Protein AF-0000000084808881 (afdb_homodimer)

Solvent-accessible surface area (backbone atoms only — not comparable to full-atom values): 10152 Å² total; per-residue (Å²): 98,53,26,60,59,48,39,70,73,33,46,71,46,76,36,40,58,49,52,51,49,34,46,74,70,63,73,41,74,56,75,65,30,60,90,44,54,89,50,53,69,36,30,30,33,37,36,72,70,55,47,54,53,39,46,73,74,68,48,44,63,46,80,56,67,89,40,35,33,38,43,34,67,64,76,94,63,62,67,45,69,34,66,71,43,39,52,61,21,70,98,98,53,27,62,57,49,40,71,73,32,48,71,46,74,34,39,58,49,51,52,50,34,46,74,69,64,72,41,74,55,75,64,31,58,91,43,57,88,50,53,69,35,30,31,35,35,36,71,71,53,47,55,54,39,47,74,73,68,48,44,65,46,81,55,66,88,39,37,34,38,43,34,68,65,75,95,63,63,69,45,71,34,66,69,43,38,51,61,20,71,98

Structure (mmCIF, N/CA/C/O backbone):
data_AF-0000000084808881-model_v1
#
loop_
_entity.id
_entity.type
_entity.pdbx_description
1 polymer 'Uncharacterized protein'
#
loop_
_atom_site.group_PDB
_atom_site.id
_atom_site.type_symbol
_atom_site.label_atom_id
_atom_site.label_alt_id
_atom_site.label_comp_id
_atom_site.label_asym_id
_atom_site.label_entity_id
_atom_site.label_seq_id
_atom_site.pdbx_PDB_ins_code
_atom_site.Cartn_x
_atom_site.Cartn_y
_atom_site.Cartn_z
_atom_site.occupancy
_atom_site.B_iso_or_equiv
_atom_site.auth_seq_id
_atom_site.auth_comp_id
_atom_site.auth_asym_id
_atom_site.auth_atom_id
_atom_site.pdbx_PDB_model_num
ATOM 1 N N . MET A 1 1 ? -18.547 12.867 7.832 1 89.62 1 MET A N 1
ATOM 2 C CA . MET A 1 1 ? -18.062 11.492 7.941 1 89.62 1 MET A CA 1
ATOM 3 C C . MET A 1 1 ? -17.328 11.281 9.258 1 89.62 1 MET A C 1
ATOM 5 O O . MET A 1 1 ? -16.672 12.195 9.766 1 89.62 1 MET A O 1
ATOM 9 N N . THR A 1 2 ? -17.422 10.047 9.906 1 97.25 2 THR A N 1
ATOM 10 C CA . THR A 1 2 ? -16.703 9.82 11.156 1 97.25 2 THR A CA 1
ATOM 11 C C . THR A 1 2 ? -15.227 9.57 10.883 1 97.25 2 THR A C 1
ATOM 13 O O . THR A 1 2 ? -14.844 9.188 9.773 1 97.25 2 THR A O 1
ATOM 16 N N . ALA A 1 3 ? -14.453 9.812 11.961 1 98 3 ALA A N 1
ATOM 17 C CA . ALA A 1 3 ? -13.023 9.562 11.844 1 98 3 ALA A CA 1
ATOM 18 C C . ALA A 1 3 ? -12.734 8.094 11.555 1 98 3 ALA A C 1
ATOM 20 O O . ALA A 1 3 ? -11.836 7.77 10.773 1 98 3 ALA A O 1
ATOM 21 N N . ARG A 1 4 ? -13.453 7.242 12.164 1 97.69 4 ARG A N 1
ATOM 22 C CA . ARG A 1 4 ? -13.273 5.809 11.969 1 97.69 4 ARG A CA 1
ATOM 23 C C . ARG A 1 4 ? -13.539 5.418 10.516 1 97.69 4 ARG A C 1
ATOM 25 O O . ARG A 1 4 ? -12.75 4.688 9.914 1 97.69 4 ARG A O 1
ATOM 32 N N . ARG A 1 5 ? -14.555 5.848 9.906 1 97.56 5 ARG A N 1
ATOM 33 C CA . ARG A 1 5 ? -14.906 5.555 8.523 1 97.56 5 ARG A CA 1
ATOM 34 C C . ARG A 1 5 ? -13.867 6.129 7.562 1 97.56 5 ARG A C 1
ATOM 36 O O . ARG A 1 5 ? -13.516 5.492 6.566 1 97.56 5 ARG A O 1
ATOM 43 N N . LEU A 1 6 ? -13.43 7.359 7.895 1 98.25 6 LEU A N 1
ATOM 44 C CA . LEU A 1 6 ? -12.383 7.992 7.102 1 98.25 6 LEU A CA 1
ATOM 45 C C . LEU A 1 6 ? -11.141 7.109 7.039 1 98.25 6 LEU A C 1
ATOM 47 O O . LEU A 1 6 ? -10.602 6.863 5.957 1 98.25 6 LEU A O 1
ATOM 51 N N . VAL A 1 7 ? -10.742 6.613 8.133 1 98.38 7 VAL A N 1
ATOM 52 C CA . VAL A 1 7 ? -9.539 5.793 8.219 1 98.38 7 VAL A CA 1
ATOM 53 C C . VAL A 1 7 ? -9.758 4.48 7.465 1 98.38 7 VAL A C 1
ATOM 55 O O . VAL A 1 7 ? -8.898 4.059 6.684 1 98.38 7 VAL A O 1
ATOM 58 N N . GLU A 1 8 ? -10.867 3.867 7.629 1 96.06 8 GLU A N 1
ATOM 59 C CA . GLU A 1 8 ? -11.18 2.594 6.988 1 96.06 8 GLU A CA 1
ATOM 60 C C . GLU A 1 8 ? -11.164 2.723 5.469 1 96.06 8 GLU A C 1
ATOM 62 O O . GLU A 1 8 ? -10.789 1.784 4.766 1 96.06 8 GLU A O 1
ATOM 67 N N . ASN A 1 9 ? -11.508 3.861 5.035 1 96.25 9 ASN A N 1
ATOM 68 C CA . ASN A 1 9 ? -11.664 4.062 3.598 1 96.25 9 ASN A CA 1
ATOM 69 C C . ASN A 1 9 ? -10.367 4.555 2.957 1 96.25 9 ASN A C 1
ATOM 71 O O . ASN A 1 9 ? -10.094 4.25 1.794 1 96.25 9 ASN A O 1
ATOM 75 N N . CYS A 1 10 ? -9.555 5.266 3.74 1 98.12 10 CYS A N 1
ATOM 76 C CA . CYS A 1 10 ? -8.531 6.047 3.062 1 98.12 10 CYS A CA 1
ATOM 77 C C . CYS A 1 10 ? -7.137 5.613 3.498 1 98.12 10 CYS A C 1
ATOM 79 O O . CYS A 1 10 ? -6.148 5.926 2.832 1 98.12 10 CYS A O 1
ATOM 81 N N . VAL A 1 11 ? -7.035 5.047 4.637 1 98.44 11 VAL A N 1
ATOM 82 C CA . VAL A 1 11 ? -5.758 4.512 5.102 1 98.44 11 VAL A CA 1
ATOM 83 C C . VAL A 1 11 ? -5.633 3.045 4.699 1 98.44 11 VAL A C 1
ATOM 85 O O . VAL A 1 11 ? -6.398 2.199 5.172 1 98.44 11 VAL A O 1
ATOM 88 N N . LEU A 1 12 ? -4.66 2.805 3.947 1 97.56 12 LEU A N 1
ATOM 89 C CA . LEU A 1 12 ? -4.582 1.478 3.348 1 97.56 12 LEU A CA 1
ATOM 90 C C . LEU A 1 12 ? -3.82 0.515 4.254 1 97.56 12 LEU A C 1
ATOM 92 O O . LEU A 1 12 ? -4.379 -0.488 4.707 1 97.56 12 LEU A O 1
ATOM 96 N N . THR A 1 13 ? -2.504 0.802 4.551 1 97.75 13 THR A N 1
ATOM 97 C CA . THR A 1 13 ? -1.729 -0.096 5.398 1 97.75 13 THR A CA 1
ATOM 98 C C . THR A 1 13 ? -0.474 0.6 5.918 1 97.75 13 THR A C 1
ATOM 100 O O . THR A 1 13 ? -0.02 1.588 5.336 1 97.75 13 THR A O 1
ATOM 103 N N . ASN A 1 14 ? -0.023 0.039 6.992 1 97.69 14 ASN A N 1
ATOM 104 C CA . ASN A 1 14 ? 1.271 0.473 7.512 1 97.69 14 ASN A CA 1
ATOM 105 C C . ASN A 1 14 ? 2.418 -0.002 6.621 1 97.69 14 ASN A C 1
ATOM 107 O O . ASN A 1 14 ? 2.477 -1.176 6.254 1 97.69 14 ASN A O 1
ATOM 111 N N . GLN A 1 15 ? 3.32 0.949 6.281 1 98.12 15 GLN A N 1
ATOM 112 C CA . GLN A 1 15 ? 4.477 0.58 5.473 1 98.12 15 GLN A CA 1
ATOM 113 C C . GLN A 1 15 ? 5.754 1.221 6.016 1 98.12 15 GLN A C 1
ATOM 115 O O . GLN A 1 15 ? 6.617 1.643 5.242 1 98.12 15 GLN A O 1
ATOM 120 N N . THR A 1 16 ? 5.875 1.291 7.266 1 95.38 16 THR A N 1
ATOM 121 C CA . THR A 1 16 ? 7.02 1.911 7.926 1 95.38 16 THR A CA 1
ATOM 122 C C . THR A 1 16 ? 8.32 1.228 7.512 1 95.38 16 THR A C 1
ATOM 124 O O . THR A 1 16 ? 9.266 1.892 7.094 1 95.38 16 THR A O 1
ATOM 127 N N . ALA A 1 17 ? 8.375 -0.062 7.574 1 96.31 17 ALA A N 1
ATOM 128 C CA . ALA A 1 17 ? 9.594 -0.787 7.23 1 96.31 17 ALA A CA 1
ATOM 129 C C . ALA A 1 17 ? 9.977 -0.549 5.773 1 96.31 17 ALA A C 1
ATOM 131 O O . ALA A 1 17 ? 11.156 -0.365 5.457 1 96.31 17 ALA A O 1
ATOM 132 N N . VAL A 1 18 ? 8.992 -0.521 4.898 1 97 18 VAL A N 1
ATOM 133 C CA . VAL A 1 18 ? 9.219 -0.314 3.473 1 97 18 VAL A CA 1
ATOM 134 C C . VAL A 1 18 ? 9.82 1.071 3.24 1 97 18 VAL A C 1
ATOM 136 O O . VAL A 1 18 ? 10.867 1.202 2.609 1 97 18 VAL A O 1
ATOM 139 N N . VAL A 1 19 ? 9.203 2.049 3.77 1 95.38 19 VAL A N 1
ATOM 140 C CA . VAL A 1 19 ? 9.617 3.432 3.543 1 95.38 19 VAL A CA 1
ATOM 141 C C . VAL A 1 19 ? 10.984 3.674 4.18 1 95.38 19 VAL A C 1
ATOM 143 O O . VAL A 1 19 ? 11.852 4.305 3.572 1 95.38 19 VAL A O 1
ATOM 146 N N . ASP A 1 20 ? 11.156 3.145 5.332 1 92.88 20 ASP A N 1
ATOM 147 C CA . ASP A 1 20 ? 12.453 3.279 5.992 1 92.88 20 ASP A CA 1
ATOM 148 C C . ASP A 1 20 ? 13.57 2.709 5.125 1 92.88 20 ASP A C 1
ATOM 150 O O . ASP A 1 20 ? 14.625 3.332 4.977 1 92.88 20 ASP A O 1
ATOM 154 N N . GLU A 1 21 ? 13.359 1.583 4.547 1 94.06 21 GLU A N 1
ATOM 155 C CA . GLU A 1 21 ? 14.383 0.958 3.709 1 94.06 21 GLU A CA 1
ATOM 156 C C . GLU A 1 21 ? 14.609 1.753 2.426 1 94.06 21 GLU A C 1
ATOM 158 O O . GLU A 1 21 ? 15.742 1.912 1.979 1 94.06 21 GLU A O 1
ATOM 163 N N . MET A 1 22 ? 13.5 2.199 1.904 1 94.69 22 MET A N 1
ATOM 164 C CA . MET A 1 22 ? 13.625 2.986 0.68 1 94.69 22 MET A CA 1
ATOM 165 C C . MET A 1 22 ? 14.391 4.281 0.94 1 94.69 22 MET A C 1
ATOM 167 O O . MET A 1 22 ? 15.188 4.711 0.107 1 94.69 22 MET A O 1
ATOM 171 N N . LEU A 1 23 ? 14.148 4.898 2.068 1 91.44 23 LEU A N 1
ATOM 172 C CA . LEU A 1 23 ? 14.891 6.098 2.457 1 91.44 23 LEU A CA 1
ATOM 173 C C . LEU A 1 23 ? 16.359 5.777 2.658 1 91.44 23 LEU A C 1
ATOM 175 O O . LEU A 1 23 ? 17.234 6.508 2.174 1 91.44 23 LEU A O 1
ATOM 179 N N . ASN A 1 24 ? 16.578 4.688 3.281 1 91.06 24 ASN A N 1
ATOM 180 C CA . ASN A 1 24 ? 17.938 4.266 3.562 1 91.06 24 ASN A CA 1
ATOM 181 C C . ASN A 1 24 ? 18.734 4.012 2.277 1 91.06 24 ASN A C 1
ATOM 183 O O . ASN A 1 24 ? 19.938 4.25 2.221 1 91.06 24 ASN A O 1
ATOM 187 N N . LYS A 1 25 ? 18.062 3.576 1.248 1 93.12 25 LYS A N 1
ATOM 188 C CA . LYS A 1 25 ? 18.703 3.236 -0.018 1 93.12 25 LYS A CA 1
ATOM 189 C C . LYS A 1 25 ? 18.594 4.387 -1.015 1 93.12 25 LYS A C 1
ATOM 191 O O . LYS A 1 25 ? 18.906 4.223 -2.197 1 93.12 25 LYS A O 1
ATOM 196 N N . ASN A 1 26 ? 18.078 5.496 -0.633 1 91.94 26 ASN A N 1
ATOM 197 C CA . ASN A 1 26 ? 17.984 6.73 -1.408 1 91.94 26 ASN A CA 1
ATOM 198 C C . ASN A 1 26 ? 17 6.59 -2.572 1 91.94 26 ASN A C 1
ATOM 200 O O . ASN A 1 26 ? 17.234 7.145 -3.648 1 91.94 26 ASN A O 1
ATOM 204 N N . LEU A 1 27 ? 16.031 5.801 -2.301 1 94 27 LEU A N 1
ATOM 205 C CA . LEU A 1 27 ? 14.992 5.637 -3.318 1 94 27 LEU A CA 1
ATOM 206 C C . LEU A 1 27 ? 13.906 6.695 -3.164 1 94 27 LEU A C 1
ATOM 208 O O . LEU A 1 27 ? 13.086 6.883 -4.066 1 94 27 LEU A O 1
ATOM 212 N N . LEU A 1 28 ? 13.836 7.289 -2.029 1 93 28 LEU A N 1
ATOM 213 C CA . LEU A 1 28 ? 12.906 8.383 -1.763 1 93 28 LEU A CA 1
ATOM 214 C C . LEU A 1 28 ? 13.664 9.664 -1.422 1 93 28 LEU A C 1
ATOM 216 O O . LEU A 1 28 ? 14.727 9.617 -0.802 1 93 28 LEU A O 1
ATOM 220 N N . PRO A 1 29 ? 13.086 10.727 -1.934 1 84.94 29 PRO A N 1
ATOM 221 C CA . PRO A 1 29 ? 13.773 11.977 -1.606 1 84.94 29 PRO A CA 1
ATOM 222 C C . PRO A 1 29 ? 13.797 12.266 -0.107 1 84.94 29 PRO A C 1
ATOM 224 O O . PRO A 1 29 ? 12.766 12.141 0.565 1 84.94 29 PRO A O 1
ATOM 227 N N . GLU A 1 30 ? 14.922 12.617 0.334 1 76.69 30 GLU A N 1
ATOM 228 C CA . GLU A 1 30 ? 15.086 12.891 1.759 1 76.69 30 GLU A CA 1
ATOM 229 C C . GLU A 1 30 ? 14.484 14.25 2.131 1 76.69 30 GLU A C 1
ATOM 231 O O . GLU A 1 30 ? 14.203 14.508 3.303 1 76.69 30 GLU A O 1
ATOM 236 N N . GLU A 1 31 ? 14.453 15.062 1.128 1 74.75 31 GLU A N 1
ATOM 237 C CA . GLU A 1 31 ? 13.969 16.422 1.395 1 74.75 31 GLU A CA 1
ATOM 238 C C . GLU A 1 31 ? 12.586 16.391 2.045 1 74.75 31 GLU A C 1
ATOM 240 O O . GLU A 1 31 ? 12.211 17.328 2.742 1 74.75 31 GLU A O 1
ATOM 245 N N . TYR A 1 32 ? 11.938 15.352 1.75 1 65.75 32 TYR A N 1
ATOM 246 C CA . TYR A 1 32 ? 10.602 15.25 2.332 1 65.75 32 TYR A CA 1
ATOM 247 C C . TYR A 1 32 ? 10.68 14.953 3.824 1 65.75 32 TYR A C 1
ATOM 249 O O . TYR A 1 32 ? 9.719 15.188 4.559 1 65.75 32 TYR A O 1
ATOM 257 N N . ILE A 1 33 ? 11.805 14.391 4.215 1 64.75 33 ILE A N 1
ATOM 258 C CA . ILE A 1 33 ? 11.891 13.945 5.598 1 64.75 33 ILE A CA 1
ATOM 259 C C . ILE A 1 33 ? 12.703 14.953 6.414 1 64.75 33 ILE A C 1
ATOM 261 O O . ILE A 1 33 ? 12.633 14.961 7.645 1 64.75 33 ILE A O 1
ATOM 265 N N . TYR A 1 34 ? 13.484 15.703 5.75 1 59.72 34 TYR A N 1
ATOM 266 C CA . TYR A 1 34 ? 14.375 16.609 6.461 1 59.72 34 TYR A CA 1
ATOM 267 C C . TYR A 1 34 ? 13.609 17.453 7.469 1 59.72 34 TYR A C 1
ATOM 269 O O . TYR A 1 34 ? 13.992 17.547 8.633 1 59.72 34 TYR A O 1
ATOM 277 N N . PRO A 1 35 ? 12.766 18.203 6.918 1 56.53 35 PRO A N 1
ATOM 278 C CA . PRO A 1 35 ? 12.188 19.062 7.949 1 56.53 35 PRO A CA 1
ATOM 279 C C . PRO A 1 35 ? 11.523 18.281 9.078 1 56.53 35 PRO A C 1
ATOM 281 O O . PRO A 1 35 ? 11.289 18.828 10.156 1 56.53 35 PRO A O 1
ATOM 284 N N . PHE A 1 36 ? 11.266 17 8.734 1 55.19 36 PHE A N 1
ATOM 285 C CA . PHE A 1 36 ? 10.477 16.219 9.672 1 55.19 36 PHE A CA 1
ATOM 286 C C . PHE A 1 36 ? 11.258 14.992 10.133 1 55.19 36 PHE A C 1
ATOM 288 O O . PHE A 1 36 ? 10.727 14.156 10.867 1 55.19 36 PHE A O 1
ATOM 295 N N . LEU A 1 37 ? 12.414 14.648 9.539 1 54.16 37 LEU A N 1
ATOM 296 C CA . LEU A 1 37 ? 13.094 13.367 9.703 1 54.16 37 LEU A CA 1
ATOM 297 C C . LEU A 1 37 ? 13.094 12.93 11.164 1 54.16 37 LEU A C 1
ATOM 299 O O . LEU A 1 37 ? 12.953 11.742 11.461 1 54.16 37 LEU A O 1
ATOM 303 N N . GLY A 1 38 ? 13.25 13.875 12.047 1 57.56 38 GLY A N 1
ATOM 304 C CA . GLY A 1 38 ? 13.5 13.336 13.375 1 57.56 38 GLY A CA 1
ATOM 305 C C . GLY A 1 38 ? 12.234 12.977 14.117 1 57.56 38 GLY A C 1
ATOM 306 O O . GLY A 1 38 ? 12.258 12.148 15.031 1 57.56 38 GLY A O 1
ATOM 307 N N . ASP A 1 39 ? 11.086 13.234 13.367 1 80.56 39 ASP A N 1
ATOM 308 C CA . ASP A 1 39 ? 9.992 13.062 14.312 1 80.56 39 ASP A CA 1
ATOM 309 C C . ASP A 1 39 ? 8.93 12.117 13.75 1 80.56 39 ASP A C 1
ATOM 311 O O . ASP A 1 39 ? 7.859 11.953 14.344 1 80.56 39 ASP A O 1
ATOM 315 N N . VAL A 1 40 ? 9.305 11.453 12.539 1 90 40 VAL A N 1
ATOM 316 C CA . VAL A 1 40 ? 8.258 10.562 12.055 1 90 40 VAL A CA 1
ATOM 317 C C . VAL A 1 40 ? 8.391 9.188 12.719 1 90 40 VAL A C 1
ATOM 319 O O . VAL A 1 40 ? 9.469 8.586 12.695 1 90 40 VAL A O 1
ATOM 322 N N . MET A 1 41 ? 7.316 8.75 13.227 1 92.44 41 MET A N 1
ATOM 323 C CA . MET A 1 41 ? 7.324 7.473 13.938 1 92.44 41 MET A CA 1
ATOM 324 C C . MET A 1 41 ? 6.766 6.355 13.062 1 92.44 41 MET A C 1
ATOM 326 O O . MET A 1 41 ? 7.211 5.207 13.156 1 92.44 41 MET A O 1
ATOM 330 N N . GLU A 1 42 ? 5.777 6.699 12.25 1 95.62 42 GLU A N 1
ATOM 331 C CA . GLU A 1 42 ? 5.152 5.691 11.398 1 95.62 42 GLU A CA 1
ATOM 332 C C . GLU A 1 42 ? 4.898 6.227 9.992 1 95.62 42 GLU A C 1
ATOM 334 O O . GLU A 1 42 ? 4.605 7.414 9.82 1 95.62 42 GLU A O 1
ATOM 339 N N . TRP A 1 43 ? 5.027 5.309 9.031 1 95.44 43 TRP A N 1
ATOM 340 C CA . TRP A 1 43 ? 4.637 5.609 7.66 1 95.44 43 TRP A CA 1
ATOM 341 C C . TRP A 1 43 ? 3.404 4.809 7.254 1 95.44 43 TRP A C 1
ATOM 343 O O . TRP A 1 43 ? 3.396 3.578 7.348 1 95.44 43 TRP A O 1
ATOM 353 N N . TRP A 1 44 ? 2.377 5.531 6.824 1 98.06 44 TRP A N 1
ATOM 354 C CA . TRP A 1 44 ? 1.119 4.91 6.422 1 98.06 44 TRP A CA 1
ATOM 355 C C . TRP A 1 44 ? 0.818 5.191 4.953 1 98.06 44 TRP A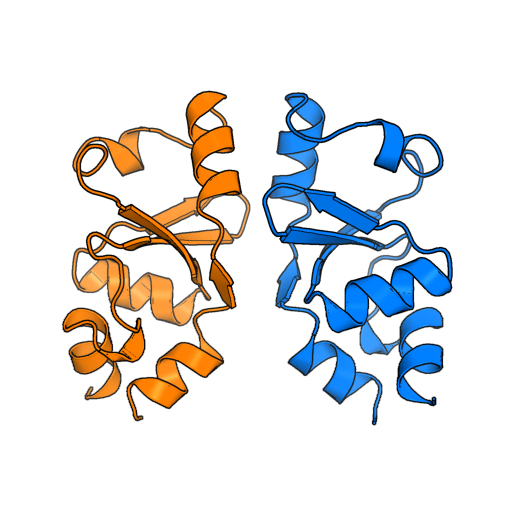 C 1
ATOM 357 O O . TRP A 1 44 ? 0.873 6.34 4.512 1 98.06 44 TRP A O 1
ATOM 367 N N . LEU A 1 45 ? 0.594 4.125 4.207 1 98.75 45 LEU A N 1
ATOM 368 C CA . LEU A 1 45 ? 0.084 4.262 2.848 1 98.75 45 LEU A CA 1
ATOM 369 C C . LEU A 1 45 ? -1.361 4.75 2.855 1 98.75 45 LEU A C 1
ATOM 371 O O . LEU A 1 45 ? -2.207 4.18 3.551 1 98.75 45 LEU A O 1
ATOM 375 N N . ILE A 1 46 ? -1.663 5.812 2.064 1 98.81 46 ILE A N 1
ATOM 376 C CA . ILE A 1 46 ? -2.994 6.41 2.084 1 98.81 46 ILE A CA 1
ATOM 377 C C . ILE A 1 46 ? -3.438 6.73 0.658 1 98.81 46 ILE A C 1
ATOM 379 O O . ILE A 1 46 ? -2.629 6.688 -0.273 1 98.81 46 ILE A O 1
ATOM 383 N N . ASP A 1 47 ? -4.699 6.969 0.537 1 98.19 47 ASP A N 1
ATOM 384 C CA . ASP A 1 47 ? -5.172 7.328 -0.797 1 98.19 47 ASP A CA 1
ATOM 385 C C . ASP A 1 47 ? -4.891 8.797 -1.101 1 98.19 47 ASP A C 1
ATOM 387 O O . ASP A 1 47 ? -4.449 9.547 -0.224 1 98.19 47 ASP A O 1
ATOM 391 N N . SER A 1 48 ? -5.152 9.164 -2.363 1 98.12 48 SER A N 1
ATOM 392 C CA . SER A 1 48 ? -4.777 10.5 -2.82 1 98.12 48 SER A CA 1
ATOM 393 C C . SER A 1 48 ? -5.652 11.562 -2.174 1 98.12 48 SER A C 1
ATOM 395 O O . SER A 1 48 ? -5.207 12.695 -1.954 1 98.12 48 SER A O 1
ATOM 397 N N . TRP A 1 49 ? -6.918 11.266 -1.921 1 98.56 49 TRP A N 1
ATOM 398 C CA . TRP A 1 49 ? -7.812 12.234 -1.301 1 98.56 49 TRP A CA 1
ATOM 399 C C . TRP A 1 49 ? -7.312 12.625 0.084 1 98.56 49 TRP A C 1
ATOM 401 O O . TRP A 1 49 ? -7.184 13.82 0.388 1 98.56 49 TRP A O 1
ATOM 411 N N . LEU A 1 50 ? -7.023 11.672 0.92 1 98.62 50 LEU A N 1
ATOM 412 C CA . LEU A 1 50 ? -6.527 11.945 2.264 1 98.62 50 LEU A CA 1
ATOM 413 C C . LEU A 1 50 ? -5.16 12.617 2.209 1 98.62 50 LEU A C 1
ATOM 415 O O . LEU A 1 50 ? -4.867 13.5 3.016 1 98.62 50 LEU A O 1
ATOM 419 N N . ALA A 1 51 ? -4.34 12.219 1.27 1 98.31 51 ALA A N 1
ATOM 420 C CA . ALA A 1 51 ? -3.018 12.82 1.121 1 98.31 51 ALA A CA 1
ATOM 421 C C . ALA A 1 51 ? -3.125 14.328 0.918 1 98.31 51 ALA A C 1
ATOM 423 O O . ALA A 1 51 ? -2.414 15.102 1.566 1 98.31 51 ALA A O 1
ATOM 424 N N . GLU A 1 52 ? -4.027 14.758 0.063 1 98.25 52 GLU A N 1
ATOM 425 C CA . GLU A 1 52 ? -4.211 16.172 -0.223 1 98.25 52 GLU A CA 1
ATOM 426 C C . GLU A 1 52 ? -4.668 16.938 1.02 1 98.25 52 GLU A C 1
ATOM 428 O O . GLU A 1 52 ? -4.191 18.031 1.287 1 98.25 52 GLU A O 1
ATOM 433 N N . ARG A 1 53 ? -5.539 16.375 1.741 1 98.31 53 ARG A N 1
ATOM 434 C CA . ARG A 1 53 ? -6.074 17.031 2.938 1 98.31 53 ARG A CA 1
ATOM 435 C C . ARG A 1 53 ? -5.012 17.125 4.027 1 98.31 53 ARG A C 1
ATOM 437 O O . ARG A 1 53 ? -4.887 18.156 4.695 1 98.31 53 ARG A O 1
ATOM 444 N N . LEU A 1 54 ? -4.254 16.062 4.195 1 96.75 54 LEU A N 1
ATOM 445 C CA . LEU A 1 54 ? -3.193 16.062 5.195 1 96.75 54 LEU A CA 1
ATOM 446 C C . LEU A 1 54 ? -2.117 17.078 4.844 1 96.75 54 LEU A C 1
ATOM 448 O O . LEU A 1 54 ? -1.577 17.75 5.727 1 96.75 54 LEU A O 1
ATOM 452 N N . LYS A 1 55 ? -1.827 17.188 3.574 1 94.75 55 LYS A N 1
ATOM 453 C CA . LYS A 1 55 ? -0.872 18.188 3.117 1 94.75 55 LYS A CA 1
ATOM 454 C C . LYS A 1 55 ? -1.326 19.594 3.498 1 94.75 55 LYS A C 1
ATOM 456 O O . LYS A 1 55 ? -0.527 20.406 3.973 1 94.75 55 LYS A O 1
ATOM 461 N N . ARG A 1 56 ? -2.557 19.828 3.299 1 96.5 56 ARG A N 1
ATOM 462 C CA . ARG A 1 56 ? -3.119 21.125 3.621 1 96.5 56 ARG A CA 1
ATOM 463 C C . ARG A 1 56 ? -3.006 21.422 5.113 1 96.5 56 ARG A C 1
ATOM 465 O O . ARG A 1 56 ? -2.865 22.578 5.52 1 96.5 56 ARG A O 1
ATOM 472 N N . GLU A 1 57 ? -3.08 20.406 5.871 1 95.62 57 GLU A N 1
ATOM 473 C CA . GLU A 1 57 ? -2.992 20.562 7.32 1 95.62 57 GLU A CA 1
ATOM 474 C C . GLU A 1 57 ? -1.54 20.578 7.789 1 95.62 57 GLU A C 1
ATOM 476 O O . GLU A 1 57 ? -1.27 20.594 8.992 1 95.62 57 GLU A O 1
ATOM 481 N N . GLY A 1 58 ? -0.601 20.375 6.934 1 91.19 58 GLY A N 1
ATOM 482 C CA . GLY A 1 58 ? 0.808 20.531 7.258 1 91.19 58 GLY A CA 1
ATOM 483 C C . GLY A 1 58 ? 1.479 19.234 7.652 1 91.19 58 GLY A C 1
ATOM 484 O O . GLY A 1 58 ? 2.559 19.25 8.25 1 91.19 58 GLY A O 1
ATOM 485 N N . GLU A 1 59 ? 0.846 18.141 7.332 1 93.12 59 GLU A N 1
ATOM 486 C CA . GLU A 1 59 ? 1.419 16.844 7.68 1 93.12 59 GLU A CA 1
ATOM 487 C C . GLU A 1 59 ? 2.496 16.438 6.684 1 93.12 59 GLU A C 1
ATOM 489 O O . GLU A 1 59 ? 2.604 17.016 5.602 1 93.12 59 GLU A O 1
ATOM 494 N N . VAL A 1 60 ? 3.311 15.508 7.074 1 92.94 60 VAL A N 1
ATOM 495 C CA . VAL A 1 60 ? 4.375 14.984 6.223 1 92.94 60 VAL A CA 1
ATOM 496 C C . VAL A 1 60 ? 3.797 13.992 5.219 1 92.94 60 VAL A C 1
ATOM 498 O O . VAL A 1 60 ? 3.25 12.953 5.609 1 92.94 60 VAL A O 1
ATOM 501 N N . ILE A 1 61 ? 3.92 14.32 3.926 1 94.56 61 ILE A N 1
ATOM 502 C CA . ILE A 1 61 ? 3.434 13.453 2.861 1 94.56 61 ILE A CA 1
ATOM 503 C C . ILE A 1 61 ? 4.547 13.211 1.845 1 94.56 61 ILE A C 1
ATOM 505 O O . ILE A 1 61 ? 5.195 14.148 1.389 1 94.56 61 ILE A O 1
ATOM 509 N N . ILE A 1 62 ? 4.855 11.969 1.605 1 94.56 62 ILE A N 1
ATOM 510 C CA . ILE A 1 62 ? 5.684 11.594 0.467 1 94.56 62 ILE A CA 1
ATOM 511 C C . ILE A 1 62 ? 4.793 11.203 -0.712 1 94.56 62 ILE A C 1
ATOM 513 O O . ILE A 1 62 ? 3.891 10.375 -0.57 1 94.56 62 ILE A O 1
ATOM 517 N N . ASP A 1 63 ? 4.961 11.812 -1.845 1 95.25 63 ASP A N 1
ATOM 518 C CA . ASP A 1 63 ? 4.262 11.531 -3.094 1 95.25 63 ASP A CA 1
ATOM 519 C C . ASP A 1 63 ? 5.227 11.039 -4.168 1 95.25 63 ASP A C 1
ATOM 521 O O . ASP A 1 63 ? 5.801 11.844 -4.906 1 95.25 63 ASP A O 1
ATOM 525 N N . GLU A 1 64 ? 5.512 9.734 -4.188 1 95.81 64 GLU A N 1
ATOM 526 C CA . GLU A 1 64 ? 6.48 9.141 -5.102 1 95.81 64 GLU A CA 1
ATOM 527 C C . GLU A 1 64 ? 5.996 7.793 -5.621 1 95.81 64 GLU A C 1
ATOM 529 O O . GLU A 1 64 ? 5.246 7.09 -4.934 1 95.81 64 GLU A O 1
ATOM 534 N N . TYR A 1 65 ? 6.281 7.48 -6.863 1 96.5 65 TYR A N 1
ATOM 535 C CA . TYR A 1 65 ? 6.031 6.184 -7.477 1 96.5 65 TYR A CA 1
ATOM 536 C C . TYR A 1 65 ? 4.539 5.895 -7.562 1 96.5 65 TYR A C 1
ATOM 538 O O . TYR A 1 65 ? 4.113 4.746 -7.426 1 96.5 65 TYR A O 1
ATOM 546 N N . GLY A 1 66 ? 3.785 6.973 -7.633 1 96 66 GLY A N 1
ATOM 547 C CA . GLY A 1 66 ? 2.346 6.801 -7.738 1 96 66 GLY A CA 1
ATOM 548 C C . GLY A 1 66 ? 1.688 6.438 -6.422 1 96 66 GLY A C 1
ATOM 549 O O . GLY A 1 66 ? 0.539 5.988 -6.398 1 96 66 GLY A O 1
ATOM 550 N N . CYS A 1 67 ? 2.461 6.625 -5.352 1 97.62 67 CYS A N 1
ATOM 551 C CA . CYS A 1 67 ? 1.964 6.316 -4.016 1 97.62 67 CYS A CA 1
ATOM 552 C C . CYS A 1 67 ? 2.062 7.535 -3.105 1 97.62 67 CYS A C 1
ATOM 554 O O . CYS A 1 67 ? 2.85 8.445 -3.363 1 97.62 67 CYS A O 1
ATOM 556 N N . TYR A 1 68 ? 1.185 7.504 -2.061 1 97.38 68 TYR A N 1
ATOM 557 C CA . TYR A 1 68 ? 1.232 8.523 -1.019 1 97.38 68 TYR A CA 1
ATOM 558 C C . TYR A 1 68 ? 1.478 7.898 0.349 1 97.38 68 TYR A C 1
ATOM 560 O O . TYR A 1 68 ? 0.727 7.02 0.779 1 97.38 68 TYR A O 1
ATOM 568 N N . TRP A 1 69 ? 2.541 8.359 0.97 1 96.81 69 TRP A N 1
ATOM 569 C CA . TRP A 1 69 ? 2.814 7.918 2.334 1 96.81 69 TRP A CA 1
ATOM 570 C C . TRP A 1 69 ? 2.719 9.086 3.312 1 96.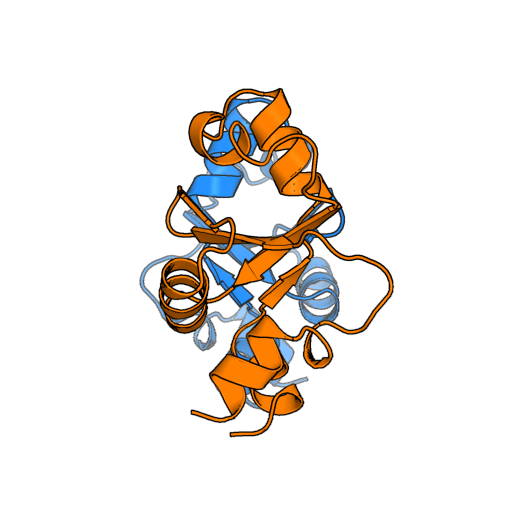81 69 TRP A C 1
ATOM 572 O O . TRP A 1 69 ? 3.336 10.133 3.102 1 96.81 69 TRP A O 1
ATOM 582 N N . TRP A 1 70 ? 1.916 8.867 4.359 1 96.5 70 TRP A N 1
ATOM 583 C CA . TRP A 1 70 ? 1.779 9.812 5.457 1 96.5 70 TRP A CA 1
ATOM 584 C C . TRP A 1 70 ? 2.734 9.477 6.594 1 96.5 70 TRP A C 1
ATOM 586 O O . TRP A 1 70 ? 2.695 8.367 7.137 1 96.5 70 TRP A O 1
ATOM 596 N N . GLY A 1 71 ? 3.609 10.492 6.902 1 95.06 71 GLY A N 1
ATOM 597 C CA . GLY A 1 71 ? 4.465 10.367 8.07 1 95.06 71 GLY A CA 1
ATOM 598 C C . GLY A 1 71 ? 3.805 10.828 9.352 1 95.06 71 GLY A C 1
ATOM 599 O O . GLY A 1 71 ? 3.691 12.031 9.594 1 95.06 71 GLY A O 1
ATOM 600 N N . ARG A 1 72 ? 3.4 9.906 10.125 1 94.19 72 ARG A N 1
ATOM 601 C CA . ARG A 1 72 ? 2.711 10.18 11.383 1 94.19 72 ARG A CA 1
ATOM 602 C C . ARG A 1 72 ? 3.707 10.391 12.516 1 94.19 72 ARG A C 1
ATOM 604 O O . ARG A 1 72 ? 4.625 9.594 12.703 1 94.19 72 ARG A O 1
ATOM 611 N N . LEU A 1 73 ? 3.525 11.445 13.25 1 89.44 73 LEU A N 1
ATOM 612 C CA . LEU A 1 73 ? 4.449 11.812 14.32 1 89.44 73 LEU A CA 1
ATOM 613 C C . LEU A 1 73 ? 4.016 11.203 15.648 1 89.44 73 LEU A C 1
ATOM 615 O O . LEU A 1 73 ? 4.684 11.383 16.672 1 89.44 73 LEU A O 1
ATOM 619 N N . ALA A 1 74 ? 2.912 10.492 15.711 1 84.62 74 ALA A N 1
ATOM 620 C CA . ALA A 1 74 ? 2.438 9.781 16.891 1 84.62 74 ALA A CA 1
ATOM 621 C C . ALA A 1 74 ? 2.369 8.281 16.656 1 84.62 74 ALA A C 1
ATOM 623 O O . ALA A 1 74 ? 2.283 7.836 15.5 1 84.62 74 ALA A O 1
ATOM 624 N N . SER A 1 75 ? 2.547 7.52 17.781 1 86.5 75 SER A N 1
ATOM 625 C CA . SER A 1 75 ? 2.445 6.062 17.734 1 86.5 75 SER A CA 1
ATOM 626 C C . SER A 1 75 ? 1.638 5.52 18.906 1 86.5 75 SER A C 1
ATOM 628 O O . SER A 1 75 ? 1.42 6.219 19.891 1 86.5 75 SER A O 1
ATOM 630 N N . GLY A 1 76 ? 1.139 4.32 18.734 1 89.12 76 GLY A N 1
ATOM 631 C CA . GLY A 1 76 ? 0.478 3.654 19.844 1 89.12 76 GLY A CA 1
ATOM 632 C C . GLY A 1 76 ? -1.016 3.912 19.891 1 89.12 76 GLY A C 1
ATOM 633 O O . GLY A 1 76 ? -1.778 3.088 20.391 1 89.12 76 GLY A O 1
ATOM 634 N N . GLN A 1 77 ? -1.421 5.062 19.484 1 92.5 77 GLN A N 1
ATOM 635 C CA . GLN A 1 77 ? -2.848 5.363 19.438 1 92.5 77 GLN A CA 1
ATOM 636 C C . GLN A 1 77 ? -3.424 5.066 18.047 1 92.5 77 GLN A C 1
ATOM 638 O O . GLN A 1 77 ? -2.719 5.164 17.047 1 92.5 77 GLN A O 1
ATOM 643 N N . ALA A 1 78 ? -4.738 4.754 18.141 1 96.12 78 ALA A N 1
ATOM 644 C CA . ALA A 1 78 ? -5.414 4.496 16.875 1 96.12 78 ALA A CA 1
ATOM 645 C C . ALA A 1 78 ? -5.406 5.734 15.984 1 96.12 78 ALA A C 1
ATOM 647 O O . ALA A 1 78 ? -5.527 6.859 16.469 1 96.12 78 ALA A O 1
ATOM 648 N N . ILE A 1 79 ? -5.293 5.496 14.703 1 97.69 79 ILE A N 1
ATOM 649 C CA . ILE A 1 79 ? -5.16 6.582 13.742 1 97.69 79 ILE A CA 1
ATOM 650 C C . ILE A 1 79 ? -6.383 7.496 13.82 1 97.69 79 ILE A C 1
ATOM 652 O O . ILE A 1 79 ? -6.258 8.719 13.711 1 97.69 79 ILE A O 1
ATOM 656 N N . TYR A 1 80 ? -7.605 6.898 13.953 1 97.94 80 TYR A N 1
ATOM 657 C CA . TYR A 1 80 ? -8.82 7.703 13.945 1 97.94 80 TYR A CA 1
ATOM 658 C C . TYR A 1 80 ? -8.875 8.633 15.148 1 97.94 80 TYR A C 1
ATOM 660 O O . TYR A 1 80 ? -9.703 9.547 15.203 1 97.94 80 TYR A O 1
ATOM 668 N N . MET A 1 81 ? -7.973 8.484 16.094 1 97.06 81 MET A N 1
ATOM 669 C CA . MET A 1 81 ? -7.926 9.344 17.281 1 97.06 81 MET A CA 1
ATOM 670 C C . MET A 1 81 ? -6.996 10.531 17.047 1 97.06 81 MET A C 1
ATOM 672 O O . MET A 1 81 ? -6.945 11.445 17.875 1 97.06 81 MET A O 1
ATOM 676 N N . ASP A 1 82 ? -6.234 10.516 15.977 1 97.12 82 ASP A N 1
ATOM 677 C CA . ASP A 1 82 ? -5.363 11.641 15.656 1 97.12 82 ASP A CA 1
ATOM 678 C C . ASP A 1 82 ? -6.172 12.93 15.477 1 97.12 82 ASP A C 1
ATOM 680 O O . ASP A 1 82 ? -7.203 12.93 14.805 1 97.12 82 ASP A O 1
ATOM 684 N N . GLY A 1 83 ? -5.656 13.977 16.078 1 96.62 83 GLY A N 1
ATOM 685 C CA . GLY A 1 83 ? -6.344 15.258 15.984 1 96.62 83 GLY A CA 1
ATOM 686 C C . GLY A 1 83 ? -6.574 15.703 14.555 1 96.62 83 GLY A C 1
ATOM 687 O O . GLY A 1 83 ? -7.648 16.219 14.227 1 96.62 83 GLY A O 1
ATOM 688 N N . VAL A 1 84 ? -5.539 15.531 13.734 1 96.94 84 VAL A N 1
ATOM 689 C CA . VAL A 1 84 ? -5.641 15.977 12.344 1 96.94 84 VAL A CA 1
ATOM 690 C C . VAL A 1 84 ? -6.707 15.164 11.617 1 96.94 84 VAL A C 1
ATOM 692 O O . VAL A 1 84 ? -7.441 15.695 10.781 1 96.94 84 VAL A O 1
ATOM 695 N N . ILE A 1 85 ? -6.914 13.859 11.883 1 98.38 85 ILE A N 1
ATOM 696 C CA . ILE A 1 85 ? -7.914 12.992 11.273 1 98.38 85 ILE A CA 1
ATOM 697 C C . ILE A 1 85 ? -9.305 13.391 11.75 1 98.38 85 ILE A C 1
ATOM 699 O O . ILE A 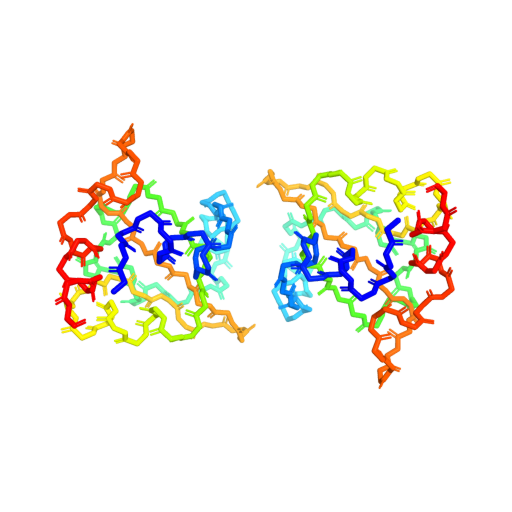1 85 ? -10.25 13.453 10.961 1 98.38 85 ILE A O 1
ATOM 703 N N . GLN A 1 86 ? -9.375 13.688 13.055 1 98.12 86 GLN A N 1
ATOM 704 C CA . GLN A 1 86 ? -10.641 14.172 13.594 1 98.12 86 GLN A CA 1
ATOM 705 C C . GLN A 1 86 ? -11.07 15.477 12.922 1 98.12 86 GLN A C 1
ATOM 707 O O . GLN A 1 86 ? -12.242 15.641 12.57 1 98.12 86 GLN A O 1
ATOM 712 N N . LYS A 1 87 ? -10.156 16.297 12.766 1 98 87 LYS A N 1
ATOM 713 C CA . LYS A 1 87 ? -10.43 17.578 12.125 1 98 87 LYS A CA 1
ATOM 714 C C . LYS A 1 87 ? -10.93 17.391 10.695 1 98 87 LYS A C 1
ATOM 716 O O . LYS A 1 87 ? -11.953 17.938 10.305 1 98 87 LYS A O 1
ATOM 721 N N . ILE A 1 88 ? -10.258 16.594 9.922 1 98.19 88 ILE A N 1
ATOM 722 C CA . ILE A 1 88 ? -10.609 16.344 8.523 1 98.19 88 ILE A CA 1
ATOM 723 C C . ILE A 1 88 ? -11.977 15.672 8.438 1 98.19 88 ILE A C 1
ATOM 725 O O . ILE A 1 88 ? -12.78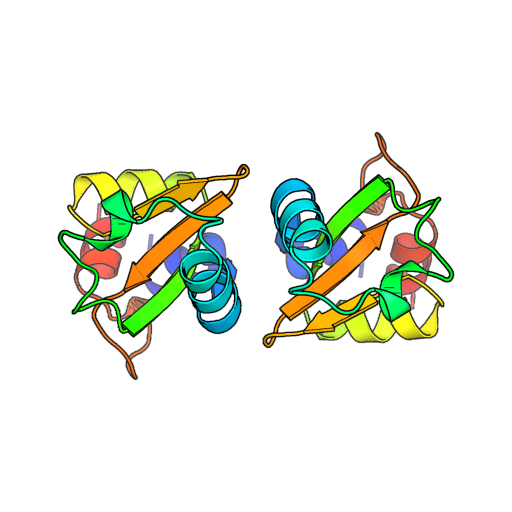9 16.016 7.578 1 98.19 88 ILE A O 1
ATOM 729 N N . ALA A 1 89 ? -12.227 14.719 9.312 1 97.88 89 ALA A N 1
ATOM 730 C CA . ALA A 1 89 ? -13.492 13.992 9.328 1 97.88 89 ALA A CA 1
ATOM 731 C C . ALA A 1 89 ? -14.664 14.922 9.641 1 97.88 89 ALA A C 1
ATOM 733 O O . ALA A 1 89 ? -15.797 14.672 9.219 1 97.88 89 ALA A O 1
ATOM 734 N N . GLY A 1 90 ? -14.453 15.945 10.391 1 96.31 90 GLY A N 1
ATOM 735 C CA . GLY A 1 90 ? -15.484 16.875 10.828 1 96.31 90 GLY A CA 1
ATOM 736 C C . GLY A 1 90 ? -15.797 17.938 9.805 1 96.31 90 GLY A C 1
ATOM 737 O O . GLY A 1 90 ? -16.734 18.719 9.969 1 96.31 90 GLY A O 1
ATOM 738 N N . GLU A 1 91 ? -15.102 18.047 8.805 1 91.5 91 GLU A N 1
ATOM 739 C CA . GLU A 1 91 ? -15.344 19.016 7.742 1 91.5 91 GLU A CA 1
ATOM 740 C C . GLU A 1 91 ? -16.516 18.594 6.863 1 91.5 91 GLU A C 1
ATOM 742 O O . GLU A 1 91 ? -16.75 17.391 6.68 1 91.5 91 GLU A O 1
ATOM 747 N N . MET B 1 1 ? -18.594 -15.234 -2.133 1 90.38 1 MET B N 1
ATOM 748 C CA . MET B 1 1 ? -18.328 -13.812 -2.363 1 90.38 1 MET B CA 1
ATOM 749 C C . MET B 1 1 ? -18.031 -13.555 -3.836 1 90.38 1 MET B C 1
ATOM 751 O O . MET B 1 1 ? -17.469 -14.398 -4.523 1 90.38 1 MET B O 1
ATOM 755 N N . THR B 1 2 ? -18.438 -12.336 -4.41 1 97.25 2 THR B N 1
ATOM 756 C CA . THR B 1 2 ? -18.141 -12.055 -5.812 1 97.25 2 THR B CA 1
ATOM 757 C C . THR B 1 2 ? -16.672 -11.648 -5.988 1 97.25 2 THR B C 1
ATOM 759 O O . THR B 1 2 ? -16.031 -11.219 -5.031 1 97.25 2 THR B O 1
ATOM 762 N N . ALA B 1 3 ? -16.234 -11.82 -7.246 1 98 3 ALA B N 1
ATOM 763 C CA . ALA B 1 3 ? -14.852 -11.43 -7.555 1 98 3 ALA B CA 1
ATOM 764 C C . ALA B 1 3 ? -14.648 -9.938 -7.34 1 98 3 ALA B C 1
ATOM 766 O O . ALA B 1 3 ? -13.594 -9.508 -6.852 1 98 3 ALA B O 1
ATOM 767 N N . ARG B 1 4 ? -15.586 -9.164 -7.711 1 97.75 4 ARG B N 1
ATOM 768 C CA . ARG B 1 4 ? -15.508 -7.715 -7.555 1 97.75 4 ARG B CA 1
ATOM 769 C C . ARG B 1 4 ? -15.375 -7.332 -6.082 1 97.75 4 ARG B C 1
ATOM 771 O O . ARG B 1 4 ? -14.523 -6.52 -5.723 1 97.75 4 ARG B O 1
ATOM 778 N N . ARG B 1 5 ? -16.094 -7.855 -5.207 1 97.69 5 ARG B N 1
ATOM 779 C CA . ARG B 1 5 ? -16.062 -7.578 -3.773 1 97.69 5 ARG B CA 1
ATOM 780 C C . ARG B 1 5 ? -14.734 -8.031 -3.164 1 97.69 5 ARG B C 1
ATOM 782 O O . ARG B 1 5 ? -14.172 -7.352 -2.303 1 97.69 5 ARG B O 1
ATOM 789 N N . LEU B 1 6 ? -14.312 -9.227 -3.617 1 98.31 6 LEU B N 1
ATOM 790 C CA . LEU B 1 6 ? -13.023 -9.742 -3.17 1 98.31 6 LEU B CA 1
ATOM 791 C C . LEU B 1 6 ? -11.906 -8.742 -3.459 1 98.31 6 LEU B C 1
ATOM 793 O O . LEU B 1 6 ? -11.109 -8.422 -2.574 1 98.31 6 LEU B O 1
ATOM 797 N N . VAL B 1 7 ? -11.883 -8.219 -4.617 1 98.38 7 VAL B N 1
ATOM 798 C CA . VAL B 1 7 ? -10.844 -7.277 -5.035 1 98.38 7 VAL B CA 1
ATOM 799 C C . VAL B 1 7 ? -10.969 -5.988 -4.23 1 98.38 7 VAL B C 1
ATOM 801 O O . VAL B 1 7 ? -9.969 -5.469 -3.727 1 98.38 7 VAL B O 1
ATOM 804 N N . GLU B 1 8 ? -12.133 -5.496 -4.055 1 96.12 8 GLU B N 1
ATOM 805 C CA . GLU B 1 8 ? -12.375 -4.254 -3.328 1 96.12 8 GLU B CA 1
ATOM 806 C C . GLU B 1 8 ? -11.906 -4.359 -1.881 1 96.12 8 GLU B C 1
ATOM 808 O O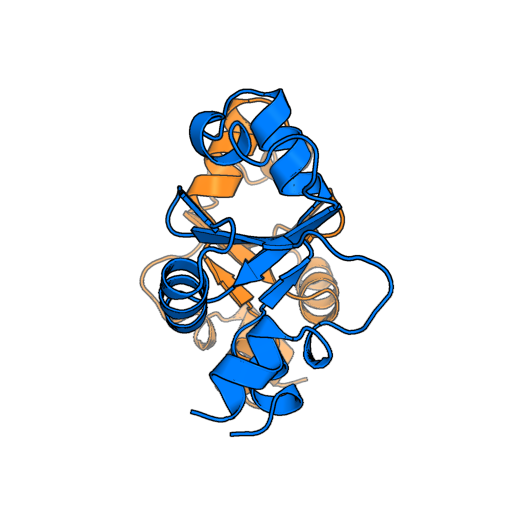 . GLU B 1 8 ? -11.438 -3.379 -1.3 1 96.12 8 GLU B O 1
ATOM 813 N N . ASN B 1 9 ? -11.984 -5.531 -1.383 1 96.25 9 ASN B N 1
ATOM 814 C CA . ASN B 1 9 ? -11.695 -5.734 0.033 1 96.25 9 ASN B CA 1
ATOM 815 C C . ASN B 1 9 ? -10.227 -6.078 0.259 1 96.25 9 ASN B C 1
ATOM 817 O O . ASN B 1 9 ? -9.656 -5.734 1.296 1 96.25 9 ASN B O 1
ATOM 821 N N . CYS B 1 10 ? -9.609 -6.707 -0.739 1 98.19 10 CYS B N 1
ATOM 822 C CA . CYS B 1 10 ? -8.359 -7.371 -0.403 1 98.19 10 CYS B CA 1
ATOM 823 C C . CYS B 1 10 ? -7.203 -6.805 -1.22 1 98.19 10 CYS B C 1
ATOM 825 O O . CYS B 1 10 ? -6.039 -7.016 -0.881 1 98.19 10 CYS B O 1
ATOM 827 N N . VAL B 1 11 ? -7.5 -6.246 -2.326 1 98.44 11 VAL B N 1
ATOM 828 C CA . VAL B 1 11 ? -6.477 -5.59 -3.135 1 98.44 11 VAL B CA 1
ATOM 829 C C . VAL B 1 11 ? -6.391 -4.113 -2.764 1 98.44 11 VAL B C 1
ATOM 831 O O . VAL B 1 11 ? -7.348 -3.357 -2.971 1 98.44 11 VAL B O 1
ATOM 834 N N . LEU B 1 12 ? -5.27 -3.766 -2.338 1 97.62 12 LEU B N 1
ATOM 835 C CA . LEU B 1 12 ? -5.156 -2.432 -1.761 1 97.62 12 LEU B CA 1
ATOM 836 C C . LEU B 1 12 ? -4.785 -1.407 -2.828 1 97.62 12 LEU B C 1
ATOM 838 O O . LEU B 1 12 ? -5.535 -0.46 -3.074 1 97.62 12 LEU B O 1
ATOM 842 N N . THR B 1 13 ? -3.6 -1.566 -3.506 1 97.75 13 THR B N 1
ATOM 843 C CA . THR B 1 13 ? -3.195 -0.604 -4.523 1 97.75 13 THR B CA 1
ATOM 844 C C . THR B 1 13 ? -2.086 -1.176 -5.402 1 97.75 13 THR B C 1
ATOM 846 O O . THR B 1 13 ? -1.378 -2.098 -4.992 1 97.75 13 THR B O 1
ATOM 849 N N . ASN B 1 14 ? -2.027 -0.598 -6.559 1 97.69 14 ASN B N 1
ATOM 850 C CA . ASN B 1 14 ? -0.907 -0.906 -7.441 1 97.69 14 ASN B CA 1
ATOM 851 C C . ASN B 1 14 ? 0.397 -0.307 -6.926 1 97.69 14 ASN B C 1
ATOM 853 O O . ASN B 1 14 ? 0.447 0.873 -6.574 1 97.69 14 ASN B O 1
ATOM 857 N N . GLN B 1 15 ? 1.455 -1.156 -6.887 1 98.12 15 GLN B N 1
ATOM 858 C CA . GLN B 1 15 ? 2.756 -0.662 -6.441 1 98.12 15 GLN B CA 1
ATOM 859 C C . GLN B 1 15 ? 3.875 -1.177 -7.34 1 98.12 15 GLN B C 1
ATOM 861 O O . GLN B 1 15 ? 4.965 -1.492 -6.863 1 98.12 15 GLN B O 1
ATOM 866 N N . THR B 1 16 ? 3.635 -1.249 -8.57 1 95.38 16 THR B N 1
ATOM 867 C CA . THR B 1 16 ? 4.594 -1.758 -9.547 1 95.38 16 THR B CA 1
ATOM 868 C C . THR B 1 16 ? 5.879 -0.937 -9.523 1 95.38 16 THR B C 1
ATOM 870 O O . THR B 1 16 ? 6.973 -1.491 -9.414 1 95.38 16 THR B O 1
ATOM 873 N N . ALA B 1 17 ? 5.77 0.35 -9.586 1 96.31 17 ALA B N 1
ATOM 874 C CA . ALA B 1 17 ? 6.957 1.203 -9.609 1 96.31 17 ALA B CA 1
ATOM 875 C C . ALA B 1 17 ? 7.781 1.028 -8.336 1 96.31 17 ALA B C 1
ATOM 877 O O . ALA B 1 17 ? 9.008 0.964 -8.383 1 96.31 17 ALA B O 1
ATOM 878 N N . VAL B 1 18 ? 7.102 0.907 -7.195 1 96.94 18 VAL B N 1
ATOM 879 C CA . VAL B 1 18 ? 7.762 0.749 -5.906 1 96.94 18 VAL B CA 1
ATOM 880 C C . VAL B 1 18 ? 8.539 -0.567 -5.879 1 96.94 18 VAL B C 1
ATOM 882 O O . VAL B 1 18 ? 9.734 -0.583 -5.586 1 96.94 18 VAL B O 1
ATOM 885 N N . VAL B 1 19 ? 7.891 -1.607 -6.219 1 95.38 19 VAL B N 1
ATOM 886 C CA . VAL B 1 19 ? 8.484 -2.939 -6.141 1 95.38 19 VAL B CA 1
ATOM 887 C C . VAL B 1 19 ? 9.617 -3.059 -7.148 1 95.38 19 VAL B C 1
ATOM 889 O O . VAL B 1 19 ? 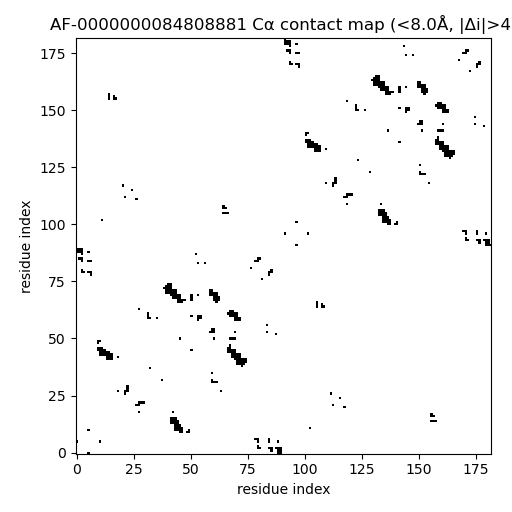10.688 -3.59 -6.832 1 95.38 19 VAL B O 1
ATOM 892 N N . ASP B 1 20 ? 9.398 -2.535 -8.289 1 92.88 20 ASP B N 1
ATOM 893 C CA . ASP B 1 20 ? 10.445 -2.557 -9.305 1 92.88 20 ASP B CA 1
ATOM 894 C C . ASP B 1 20 ? 11.711 -1.865 -8.797 1 92.88 20 ASP B C 1
ATOM 896 O O . ASP B 1 20 ? 12.82 -2.377 -8.969 1 92.88 20 ASP B O 1
ATOM 900 N N . GLU B 1 21 ? 11.578 -0.753 -8.172 1 94.12 21 GLU B N 1
ATOM 901 C CA . GLU B 1 21 ? 12.727 -0.017 -7.66 1 94.12 21 GLU B CA 1
ATOM 902 C C . GLU B 1 21 ? 13.398 -0.767 -6.508 1 94.12 21 GLU B C 1
ATOM 904 O O . GLU B 1 21 ? 14.625 -0.806 -6.418 1 94.12 21 GLU B O 1
ATOM 909 N N . MET B 1 22 ? 12.539 -1.303 -5.676 1 94.75 22 MET B N 1
ATOM 910 C CA . MET B 1 22 ? 13.086 -2.055 -4.555 1 94.75 22 MET B CA 1
ATOM 911 C C . MET B 1 22 ? 13.867 -3.271 -5.043 1 94.75 22 MET B C 1
ATOM 913 O O . MET B 1 22 ? 14.914 -3.609 -4.484 1 94.75 22 MET B O 1
ATOM 917 N N . LEU B 1 23 ? 13.375 -3.93 -6.066 1 91.44 23 LEU B N 1
ATOM 918 C CA . LEU B 1 23 ? 14.086 -5.055 -6.672 1 91.44 23 LEU B CA 1
ATOM 919 C C . LEU B 1 23 ? 15.398 -4.598 -7.293 1 91.44 23 LEU B C 1
ATOM 921 O O . LEU B 1 23 ? 16.438 -5.234 -7.094 1 91.44 23 LEU B O 1
ATOM 925 N N . ASN B 1 24 ? 15.312 -3.504 -7.945 1 91 24 ASN B N 1
ATOM 926 C CA . ASN B 1 24 ? 16.484 -2.957 -8.609 1 91 24 ASN B CA 1
ATOM 927 C C . ASN B 1 24 ? 17.578 -2.607 -7.602 1 91 24 ASN B C 1
ATOM 929 O O . ASN B 1 24 ? 18.766 -2.732 -7.906 1 91 24 ASN B O 1
ATOM 933 N N . LYS B 1 25 ? 17.219 -2.215 -6.414 1 93.19 25 LYS B N 1
ATOM 934 C CA . LYS B 1 25 ? 18.172 -1.801 -5.383 1 93.19 25 LYS B CA 1
ATOM 935 C C . LYS B 1 25 ? 18.469 -2.945 -4.422 1 93.19 25 LYS B C 1
ATOM 937 O O . LYS B 1 25 ? 19.078 -2.738 -3.375 1 93.19 25 LYS B O 1
ATOM 942 N N . ASN B 1 26 ? 17.953 -4.121 -4.652 1 91.94 26 ASN B N 1
ATOM 943 C CA . ASN B 1 26 ? 18.203 -5.348 -3.908 1 91.94 26 ASN B CA 1
ATOM 944 C C . ASN B 1 26 ? 17.609 -5.289 -2.504 1 91.94 26 ASN B C 1
ATOM 946 O O . ASN B 1 26 ? 18.203 -5.809 -1.553 1 91.94 26 ASN B O 1
ATOM 950 N N . LEU B 1 27 ? 16.516 -4.582 -2.469 1 93.94 27 LEU B N 1
ATOM 951 C CA . LEU B 1 27 ? 15.828 -4.504 -1.189 1 93.94 27 LEU B CA 1
ATOM 952 C C . LEU B 1 27 ? 14.852 -5.668 -1.029 1 93.94 27 LEU B C 1
ATOM 954 O O . LEU B 1 27 ? 14.359 -5.926 0.072 1 93.94 27 LEU B O 1
ATOM 958 N N . LEU B 1 28 ? 14.508 -6.277 -2.094 1 93.06 28 LEU B N 1
ATOM 959 C CA . LEU B 1 28 ? 13.656 -7.465 -2.09 1 93.06 28 LEU B CA 1
ATOM 960 C C . LEU B 1 28 ? 14.398 -8.672 -2.652 1 93.06 28 LEU B C 1
ATOM 962 O O . LEU B 1 28 ? 15.227 -8.531 -3.555 1 93.06 28 LEU B O 1
ATOM 966 N N . PRO B 1 29 ? 14.094 -9.773 -2.016 1 84.88 29 PRO B N 1
ATOM 967 C CA . PRO B 1 29 ? 14.781 -10.953 -2.541 1 84.88 29 PRO B CA 1
ATOM 968 C C . PRO B 1 29 ? 14.391 -11.266 -3.986 1 84.88 29 PRO B C 1
ATOM 970 O O . PRO B 1 29 ? 13.211 -11.25 -4.328 1 84.88 29 PRO B O 1
ATOM 973 N N . GLU B 1 30 ? 15.367 -11.531 -4.734 1 76.5 30 GLU B N 1
ATOM 974 C CA . GLU B 1 30 ? 15.133 -11.82 -6.148 1 76.5 30 GLU B CA 1
ATOM 975 C C . GLU B 1 30 ? 14.594 -13.227 -6.34 1 76.5 30 GLU B C 1
ATOM 977 O O . GLU B 1 30 ? 14.016 -13.539 -7.383 1 76.5 30 GLU B O 1
ATOM 982 N N . GLU B 1 31 ? 14.938 -14.008 -5.379 1 74.88 31 GLU B N 1
ATOM 983 C CA . GLU B 1 31 ? 14.539 -15.406 -5.504 1 74.88 31 GLU B CA 1
ATOM 984 C C . GLU B 1 31 ? 13.039 -15.539 -5.73 1 74.88 31 GLU B C 1
ATOM 986 O O . GLU B 1 31 ? 12.57 -16.531 -6.301 1 74.88 31 GLU B O 1
ATOM 991 N N . TYR B 1 32 ? 12.398 -14.562 -5.242 1 65.69 32 TYR B N 1
ATOM 992 C CA . TYR B 1 32 ? 10.945 -14.609 -5.414 1 65.69 32 TYR B CA 1
ATOM 993 C C . TYR B 1 32 ? 10.555 -14.32 -6.855 1 65.69 32 TYR B C 1
ATOM 995 O O . TYR B 1 32 ? 9.445 -14.641 -7.285 1 65.69 32 TYR B O 1
ATOM 1003 N N . ILE B 1 33 ? 11.453 -13.648 -7.547 1 64.94 33 ILE B N 1
ATOM 1004 C CA . ILE B 1 33 ? 11.094 -13.211 -8.891 1 64.94 33 ILE B CA 1
ATOM 1005 C C . ILE B 1 33 ? 11.734 -14.133 -9.922 1 64.94 33 ILE B C 1
ATOM 1007 O O . ILE B 1 33 ? 11.344 -14.125 -11.094 1 64.94 33 ILE B O 1
ATOM 1011 N N . TYR B 1 34 ? 12.734 -14.812 -9.539 1 59.88 34 TYR B N 1
ATOM 1012 C CA . TYR B 1 34 ? 13.469 -15.633 -10.492 1 59.88 34 TYR B CA 1
ATOM 1013 C C . TYR B 1 34 ? 12.523 -16.531 -11.281 1 59.88 34 TYR B C 1
ATOM 1015 O O . TYR B 1 34 ? 12.578 -16.594 -12.508 1 59.88 34 TYR B O 1
ATOM 1023 N N . PRO B 1 35 ? 11.945 -17.375 -10.547 1 56.72 35 PRO B N 1
ATOM 1024 C CA . PRO B 1 35 ? 11.18 -18.281 -11.406 1 56.72 35 PRO B CA 1
ATOM 1025 C C . PRO B 1 35 ? 10.164 -17.547 -12.273 1 56.72 35 PRO B C 1
ATOM 1027 O O . PRO B 1 35 ? 9.688 -18.094 -13.273 1 56.72 35 PRO B O 1
ATOM 1030 N N . PHE B 1 36 ? 9.914 -16.281 -11.852 1 55.28 36 PHE B N 1
ATOM 1031 C CA . PHE B 1 36 ? 8.812 -15.562 -12.492 1 55.28 36 PHE B CA 1
ATOM 1032 C C . PHE B 1 36 ? 9.305 -14.273 -13.133 1 55.28 36 PHE B C 1
ATOM 1034 O O . PHE B 1 36 ? 8.523 -13.516 -13.695 1 55.28 36 PHE B O 1
ATOM 1041 N N . LEU B 1 37 ? 10.555 -13.773 -12.875 1 54.69 37 LEU B N 1
ATOM 1042 C CA . LEU B 1 37 ? 11.039 -12.422 -13.172 1 54.69 37 LEU B CA 1
ATOM 1043 C C . LEU B 1 37 ? 10.633 -12.008 -14.586 1 54.69 37 LEU B C 1
ATOM 1045 O O . LEU B 1 37 ? 10.305 -10.836 -14.82 1 54.69 37 LEU B O 1
ATOM 1049 N N . GLY B 1 38 ? 10.562 -13.008 -15.438 1 58 38 GLY B N 1
ATOM 1050 C CA . GLY B 1 38 ? 10.359 -12.492 -16.781 1 58 38 GLY B CA 1
ATOM 1051 C C . GLY B 1 38 ? 8.898 -12.32 -17.141 1 58 38 GLY B C 1
ATOM 1052 O O . GLY B 1 38 ? 8.562 -11.547 -18.047 1 58 38 GLY B O 1
ATOM 1053 N N . ASP B 1 39 ? 8.055 -12.633 -16.062 1 80.88 39 ASP B N 1
ATOM 1054 C CA . ASP B 1 39 ? 6.711 -12.656 -16.609 1 80.88 39 ASP B CA 1
ATOM 1055 C C . ASP B 1 39 ? 5.754 -11.812 -15.773 1 80.88 39 ASP B C 1
ATOM 1057 O O . ASP B 1 39 ? 4.566 -11.703 -16.094 1 80.88 39 ASP B O 1
ATOM 1061 N N . VAL B 1 40 ? 6.391 -11.094 -14.734 1 90.12 40 VAL B N 1
ATOM 1062 C CA . VAL B 1 40 ? 5.441 -10.312 -13.953 1 90.12 40 VAL B CA 1
ATOM 1063 C C . VAL B 1 40 ? 5.23 -8.945 -14.602 1 90.12 40 VAL B C 1
ATOM 1065 O O . VAL B 1 40 ? 6.195 -8.234 -14.891 1 90.12 40 VAL B O 1
ATOM 1068 N N . MET B 1 41 ? 4.02 -8.602 -14.773 1 92.62 41 MET B N 1
ATOM 1069 C CA . MET B 1 41 ? 3.688 -7.348 -15.445 1 92.62 41 MET B CA 1
ATOM 1070 C C . MET B 1 41 ? 3.297 -6.277 -14.43 1 92.62 41 MET B C 1
ATOM 1072 O O . MET B 1 41 ? 3.57 -5.094 -14.633 1 92.62 41 MET B O 1
ATOM 1076 N N . GLU B 1 42 ? 2.633 -6.715 -13.367 1 95.69 42 GLU B N 1
ATOM 1077 C CA . GLU B 1 42 ? 2.186 -5.758 -12.359 1 95.69 42 GLU B CA 1
ATOM 1078 C C . GLU B 1 42 ? 2.408 -6.297 -10.953 1 95.69 42 GLU B C 1
ATOM 1080 O O . GLU B 1 42 ? 2.303 -7.504 -10.719 1 95.69 42 GLU B O 1
ATOM 1085 N N . TRP B 1 43 ? 2.711 -5.355 -10.055 1 95.44 43 TRP B N 1
ATOM 1086 C CA . TRP B 1 43 ? 2.771 -5.672 -8.633 1 95.44 43 TRP B CA 1
ATOM 1087 C C . TRP B 1 43 ? 1.638 -4.992 -7.875 1 95.44 43 TRP B C 1
ATOM 1089 O O . TRP B 1 43 ? 1.479 -3.77 -7.949 1 95.44 43 TRP B O 1
ATOM 1099 N N . TRP B 1 44 ? 0.856 -5.805 -7.172 1 98 44 TRP B N 1
ATOM 1100 C CA . TRP B 1 44 ? -0.284 -5.305 -6.414 1 98 44 TRP B CA 1
ATOM 1101 C C . TRP B 1 44 ? -0.115 -5.594 -4.926 1 98 44 TRP B C 1
ATOM 1103 O O . TRP B 1 44 ? 0.176 -6.727 -4.535 1 98 44 TRP B O 1
ATOM 1113 N N . LEU B 1 45 ? -0.217 -4.539 -4.125 1 98.75 45 L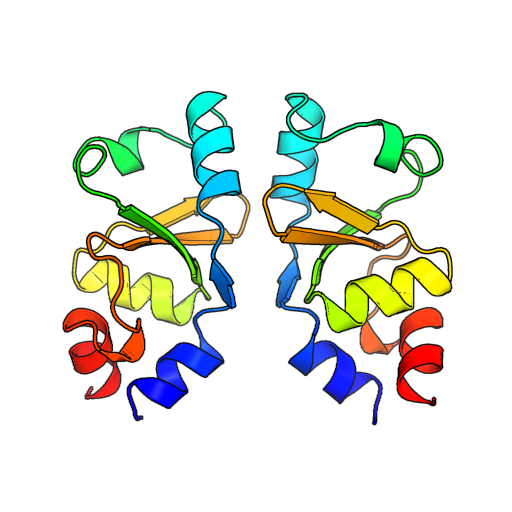EU B N 1
ATOM 1114 C CA . LEU B 1 45 ? -0.292 -4.707 -2.678 1 98.75 45 LEU B CA 1
ATOM 1115 C C . LEU B 1 45 ? -1.621 -5.34 -2.271 1 98.75 45 LEU B C 1
ATOM 1117 O O . LEU B 1 45 ? -2.686 -4.867 -2.68 1 98.75 45 LEU B O 1
ATOM 1121 N N . ILE B 1 46 ? -1.572 -6.422 -1.449 1 98.81 46 ILE B N 1
ATOM 1122 C CA . ILE B 1 46 ? -2.783 -7.148 -1.088 1 98.81 46 ILE B CA 1
ATOM 1123 C C . ILE B 1 46 ? -2.754 -7.492 0.399 1 98.81 46 ILE B C 1
ATOM 1125 O O . ILE B 1 46 ? -1.718 -7.359 1.054 1 98.81 46 ILE B O 1
ATOM 1129 N N . ASP B 1 47 ? -3.896 -7.852 0.867 1 98.19 47 ASP B N 1
ATOM 1130 C CA . ASP B 1 47 ? -3.922 -8.234 2.275 1 98.19 47 ASP B CA 1
ATOM 1131 C C . ASP B 1 47 ? -3.422 -9.664 2.463 1 98.19 47 ASP B C 1
ATOM 1133 O O . ASP B 1 47 ? -3.182 -10.375 1.485 1 98.19 47 ASP B O 1
ATOM 1137 N N . SER B 1 48 ? -3.264 -10.039 3.729 1 98.12 48 SER B N 1
ATOM 1138 C CA . SER B 1 48 ? -2.643 -11.328 4.035 1 98.12 48 SER B CA 1
ATOM 1139 C C . SER B 1 48 ? -3.559 -12.484 3.66 1 98.12 48 SER B C 1
ATOM 1141 O O . SER B 1 48 ? -3.084 -13.57 3.305 1 98.12 48 SER B O 1
ATOM 1143 N N . TRP B 1 49 ? -4.867 -12.305 3.789 1 98.56 49 TRP B N 1
ATOM 1144 C CA . TRP B 1 49 ? -5.801 -13.375 3.443 1 98.56 49 TRP B CA 1
ATOM 1145 C C . TRP B 1 49 ? -5.688 -13.742 1.968 1 98.56 49 TRP B C 1
ATOM 1147 O O . TRP B 1 49 ? -5.535 -14.914 1.622 1 98.56 49 TRP B O 1
ATOM 1157 N N . LEU B 1 50 ? -5.746 -12.766 1.108 1 98.62 50 LEU B N 1
ATOM 1158 C CA . LEU B 1 50 ? -5.637 -13.016 -0.326 1 98.62 50 LEU B CA 1
ATOM 1159 C C . LEU B 1 50 ? -4.25 -13.547 -0.68 1 98.62 50 LEU B C 1
ATOM 1161 O O . LEU B 1 50 ? -4.117 -14.414 -1.55 1 98.62 50 LEU B O 1
ATOM 1165 N N . ALA B 1 51 ? -3.232 -13.047 -0.021 1 98.31 51 ALA B N 1
ATOM 1166 C CA . ALA B 1 51 ? -1.872 -13.516 -0.271 1 98.31 51 ALA B CA 1
ATOM 1167 C C . ALA B 1 51 ? -1.766 -15.023 -0.069 1 98.31 51 ALA B C 1
ATOM 1169 O O . ALA B 1 51 ? -1.201 -15.734 -0.908 1 98.31 51 ALA B O 1
ATOM 1170 N N . GLU B 1 52 ? -2.344 -15.523 1.002 1 98.31 52 GLU B N 1
ATOM 1171 C CA . GLU B 1 52 ? -2.293 -16.953 1.306 1 98.31 52 GLU B CA 1
ATOM 1172 C C . GLU B 1 52 ? -3.012 -17.766 0.236 1 98.31 52 GLU B C 1
ATOM 1174 O O . GLU B 1 52 ? -2.527 -18.828 -0.175 1 98.31 52 GLU B O 1
ATOM 1179 N N . ARG B 1 53 ? -4.102 -17.312 -0.187 1 98.25 53 ARG B N 1
ATOM 1180 C CA . ARG B 1 53 ? -4.895 -18.031 -1.187 1 98.25 53 ARG B CA 1
ATOM 1181 C C . ARG B 1 53 ? -4.191 -18.031 -2.539 1 98.25 53 ARG B C 1
ATOM 1183 O O . ARG B 1 53 ? -4.164 -19.062 -3.229 1 98.25 53 ARG B O 1
ATOM 1190 N N . LEU B 1 54 ? -3.633 -16.906 -2.908 1 96.75 54 LEU B N 1
ATOM 1191 C CA . LEU B 1 54 ? -2.912 -16.828 -4.176 1 96.75 54 LEU B CA 1
ATOM 1192 C C . LEU B 1 54 ? -1.684 -17.719 -4.164 1 96.75 54 LEU B C 1
ATOM 1194 O O . LEU B 1 54 ? -1.36 -18.344 -5.18 1 96.75 54 LEU B O 1
ATOM 1198 N N . LYS B 1 55 ? -1.019 -17.781 -3.029 1 94.88 55 LYS B N 1
ATOM 1199 C CA . LYS B 1 55 ? 0.123 -18.672 -2.889 1 94.88 55 LYS B CA 1
ATOM 1200 C C . LYS B 1 55 ? -0.283 -20.125 -3.143 1 94.88 55 LYS B C 1
ATOM 1202 O O . LYS B 1 55 ? 0.419 -20.859 -3.842 1 94.88 55 LYS B O 1
ATOM 1207 N N . ARG B 1 56 ? -1.382 -20.469 -2.6 1 96.5 56 ARG B N 1
ATOM 1208 C CA . ARG B 1 56 ? -1.881 -21.828 -2.764 1 96.5 56 ARG B CA 1
ATOM 1209 C C . ARG B 1 56 ? -2.182 -22.125 -4.227 1 96.5 56 ARG B C 1
ATOM 1211 O O . ARG B 1 56 ? -2.051 -23.266 -4.672 1 96.5 56 ARG B O 1
ATOM 1218 N N . GLU B 1 57 ? -2.584 -21.141 -4.918 1 95.69 57 GLU B N 1
ATOM 1219 C CA . GLU B 1 57 ? -2.908 -21.297 -6.332 1 95.69 57 GLU B CA 1
ATOM 1220 C C . GLU B 1 57 ? -1.659 -21.188 -7.199 1 95.69 57 GLU B C 1
ATOM 1222 O O . GLU B 1 57 ? -1.749 -21.203 -8.43 1 95.69 57 GLU B O 1
ATOM 1227 N N . GLY B 1 58 ? -0.538 -20.875 -6.641 1 91.31 58 GLY B N 1
ATOM 1228 C CA . GLY B 1 58 ? 0.724 -20.906 -7.367 1 91.31 58 GLY B CA 1
ATOM 1229 C C . GLY B 1 58 ? 1.116 -19.547 -7.922 1 91.31 58 GLY B C 1
ATOM 1230 O O . GLY B 1 58 ? 1.968 -19.453 -8.812 1 91.31 58 GLY B O 1
ATOM 1231 N N . GLU B 1 59 ? 0.504 -18.516 -7.418 1 93.12 59 GLU B N 1
ATOM 1232 C CA . GLU B 1 59 ? 0.82 -17.188 -7.898 1 93.12 59 GLU B CA 1
ATOM 1233 C C . GLU B 1 59 ? 2.094 -16.641 -7.25 1 93.12 59 GLU B C 1
ATOM 1235 O O . GLU B 1 59 ? 2.564 -17.188 -6.25 1 93.12 59 GLU B O 1
ATOM 1240 N N . VAL B 1 60 ? 2.67 -15.648 -7.836 1 92.81 60 VAL B N 1
ATOM 1241 C CA . VAL B 1 60 ? 3.881 -15.016 -7.324 1 92.81 60 VAL B CA 1
ATOM 1242 C C . VAL B 1 60 ? 3.525 -14.07 -6.184 1 92.81 60 VAL B C 1
ATOM 1244 O O . VAL B 1 60 ? 2.785 -13.102 -6.379 1 92.81 60 VAL B O 1
ATOM 1247 N N . ILE B 1 61 ? 4.051 -14.367 -4.996 1 94.56 61 ILE B N 1
ATOM 1248 C CA . ILE B 1 61 ? 3.812 -13.523 -3.826 1 94.56 61 ILE B CA 1
ATOM 1249 C C . ILE B 1 61 ? 5.145 -13.156 -3.176 1 94.56 61 ILE B C 1
ATOM 1251 O O . ILE B 1 61 ? 5.988 -14.023 -2.938 1 94.56 61 ILE B O 1
ATOM 1255 N N . ILE B 1 62 ? 5.391 -11.898 -3.02 1 94.56 62 ILE B N 1
ATOM 1256 C CA . ILE B 1 62 ? 6.477 -11.422 -2.168 1 94.56 62 ILE B CA 1
ATOM 1257 C C . ILE B 1 62 ? 5.934 -11.109 -0.775 1 94.56 62 ILE B C 1
ATOM 1259 O O . ILE B 1 62 ? 4.953 -10.375 -0.636 1 94.56 62 ILE B O 1
ATOM 1263 N N . ASP B 1 63 ? 6.473 -11.688 0.247 1 95.25 63 ASP B N 1
ATOM 1264 C CA . ASP B 1 63 ? 6.141 -11.461 1.65 1 95.25 63 ASP B CA 1
ATOM 1265 C C . ASP B 1 63 ? 7.324 -10.859 2.404 1 95.25 63 ASP B C 1
ATOM 1267 O O . ASP B 1 63 ? 8.164 -11.586 2.936 1 95.25 63 ASP B O 1
ATOM 1271 N N . GLU B 1 64 ? 7.469 -9.516 2.363 1 95.81 64 GLU B N 1
ATOM 1272 C CA . GLU B 1 64 ? 8.602 -8.812 2.959 1 95.81 64 GLU B CA 1
ATOM 1273 C C . GLU B 1 64 ? 8.156 -7.512 3.615 1 95.81 64 GLU B C 1
ATOM 1275 O O . GLU B 1 64 ? 7.184 -6.891 3.182 1 95.81 64 GLU B O 1
ATOM 1280 N N . TYR B 1 65 ? 8.75 -7.152 4.727 1 96.5 65 TYR B N 1
ATOM 1281 C CA . TYR B 1 65 ? 8.57 -5.875 5.402 1 96.5 65 TYR B CA 1
ATOM 1282 C C . TYR B 1 65 ? 7.145 -5.73 5.918 1 96.5 65 TYR B C 1
ATOM 1284 O O . TYR B 1 65 ? 6.59 -4.629 5.922 1 96.5 65 TYR B O 1
ATOM 1292 N N . GLY B 1 66 ? 6.559 -6.883 6.203 1 96.12 66 GLY B N 1
ATOM 1293 C CA . GLY B 1 66 ? 5.199 -6.844 6.727 1 96.12 66 GLY B CA 1
ATOM 1294 C C . GLY B 1 66 ? 4.156 -6.566 5.664 1 96.12 66 GLY B C 1
ATOM 1295 O O . GLY B 1 66 ? 3.012 -6.234 5.98 1 96.12 66 GLY B O 1
ATOM 1296 N N . CYS B 1 67 ? 4.602 -6.691 4.422 1 97.62 67 CYS B N 1
ATOM 1297 C CA . CYS B 1 67 ? 3.711 -6.461 3.289 1 97.62 67 CYS B CA 1
ATOM 1298 C C . CYS B 1 67 ? 3.656 -7.68 2.379 1 97.62 67 CYS B C 1
ATOM 1300 O O . CYS B 1 67 ? 4.574 -8.508 2.383 1 97.62 67 CYS B O 1
ATOM 1302 N N . TYR B 1 68 ? 2.518 -7.754 1.631 1 97.31 68 TYR B N 1
ATOM 1303 C CA . TYR B 1 68 ? 2.359 -8.781 0.608 1 97.31 68 TYR B CA 1
ATOM 1304 C C . TYR B 1 68 ? 2.133 -8.156 -0.763 1 97.31 68 TYR B C 1
ATOM 1306 O O . TYR B 1 68 ? 1.208 -7.359 -0.943 1 97.31 68 TYR B O 1
ATOM 1314 N N . TRP B 1 69 ? 3.004 -8.523 -1.678 1 96.88 69 TRP B N 1
ATOM 1315 C CA . TRP B 1 69 ? 2.826 -8.078 -3.055 1 96.88 69 TRP B CA 1
ATOM 1316 C C . TRP B 1 69 ? 2.566 -9.258 -3.982 1 96.88 69 TRP B C 1
ATOM 1318 O O . TRP B 1 69 ? 3.324 -10.227 -3.984 1 96.88 69 TRP B O 1
ATOM 1328 N N . TRP B 1 70 ? 1.473 -9.141 -4.738 1 96.44 70 TRP B N 1
ATOM 1329 C CA . TRP B 1 70 ? 1.116 -10.117 -5.766 1 96.44 70 TRP B CA 1
ATOM 1330 C C . TRP B 1 70 ? 1.666 -9.703 -7.125 1 96.44 70 TRP B C 1
ATOM 1332 O O . TRP B 1 70 ? 1.363 -8.609 -7.617 1 96.44 70 TRP B O 1
ATOM 1342 N N . GLY B 1 71 ? 2.504 -10.625 -7.688 1 95 71 GLY B N 1
ATOM 1343 C CA . GLY B 1 71 ? 2.975 -10.438 -9.055 1 95 71 GLY B CA 1
ATOM 1344 C C . GLY B 1 71 ? 2.018 -10.977 -10.094 1 95 71 GLY B C 1
ATOM 1345 O O . GLY B 1 71 ? 1.968 -12.188 -10.328 1 95 71 GLY B O 1
ATOM 1346 N N . ARG B 1 72 ? 1.302 -10.102 -10.695 1 94.19 72 ARG B N 1
ATOM 1347 C CA . ARG B 1 72 ? 0.308 -10.461 -11.703 1 94.19 72 ARG B CA 1
ATOM 1348 C C . ARG B 1 72 ? 0.945 -10.586 -13.078 1 94.19 72 ARG B C 1
ATOM 1350 O O . ARG B 1 72 ? 1.697 -9.703 -13.508 1 94.19 72 ARG B O 1
ATOM 1357 N N . LEU B 1 73 ? 0.658 -11.664 -13.75 1 89.56 73 LEU B N 1
ATOM 1358 C CA . LEU B 1 73 ? 1.262 -11.953 -15.047 1 89.56 73 LEU B CA 1
ATOM 1359 C C . LEU B 1 73 ? 0.407 -11.398 -16.188 1 89.56 73 LEU B C 1
ATOM 1361 O O . LEU B 1 73 ? 0.769 -11.516 -17.359 1 89.56 73 LEU B O 1
ATOM 1365 N N . ALA B 1 74 ? -0.73 -10.789 -15.906 1 85 74 ALA B N 1
ATOM 1366 C CA . ALA B 1 74 ? -1.596 -10.148 -16.891 1 85 74 ALA B CA 1
ATOM 1367 C C . ALA B 1 74 ? -1.737 -8.656 -16.609 1 85 74 ALA B C 1
ATOM 1369 O O . ALA B 1 74 ? -1.534 -8.203 -15.484 1 85 74 ALA B O 1
ATOM 1370 N N . SER B 1 75 ? -1.974 -7.898 -17.734 1 86.88 75 SER B N 1
ATOM 1371 C CA . SER B 1 75 ? -2.193 -6.461 -17.625 1 86.88 75 SER B CA 1
ATOM 1372 C C . SER B 1 75 ? -3.359 -6.012 -18.5 1 86.88 75 SER B C 1
ATOM 1374 O O . SER B 1 75 ? -3.779 -6.738 -19.406 1 86.88 75 SER B O 1
ATOM 1376 N N . GLY B 1 76 ? -3.91 -4.863 -18.156 1 89.12 76 GLY B N 1
ATOM 1377 C CA . GLY B 1 76 ? -4.93 -4.281 -19.016 1 89.12 76 GLY B CA 1
ATOM 1378 C C . GLY B 1 76 ? -6.34 -4.699 -18.625 1 89.12 76 GLY B C 1
ATOM 1379 O O . GLY B 1 76 ? -7.297 -3.971 -18.891 1 89.12 76 GLY B O 1
ATOM 1380 N N . GLN B 1 77 ? -6.477 -5.871 -18.156 1 92.5 77 GLN B N 1
ATOM 1381 C CA . GLN B 1 77 ? -7.789 -6.328 -17.703 1 92.5 77 GLN B CA 1
ATOM 1382 C C . GLN B 1 77 ? -7.973 -6.082 -16.219 1 92.5 77 GLN B C 1
ATOM 1384 O O . GLN B 1 77 ? -7 -6.094 -15.453 1 92.5 77 GLN B O 1
ATOM 1389 N N . ALA B 1 78 ? -9.281 -5.902 -15.914 1 96.19 78 ALA B N 1
ATOM 1390 C CA . ALA B 1 78 ? -9.586 -5.703 -14.5 1 96.19 78 ALA B CA 1
ATOM 1391 C C . ALA B 1 78 ? -9.188 -6.922 -13.672 1 96.19 78 ALA B C 1
ATOM 1393 O O . ALA B 1 78 ? -9.328 -8.062 -14.125 1 96.19 78 ALA B O 1
ATOM 1394 N N . ILE B 1 79 ? -8.734 -6.652 -12.477 1 97.69 79 ILE B N 1
ATOM 1395 C CA . ILE B 1 79 ? -8.219 -7.707 -11.617 1 97.69 79 ILE B CA 1
ATOM 1396 C C . ILE B 1 79 ? -9.305 -8.742 -11.352 1 97.69 79 ILE B C 1
ATOM 1398 O O . ILE B 1 79 ? -9.031 -9.945 -11.305 1 97.69 79 ILE B O 1
ATOM 1402 N N . TYR B 1 80 ? -10.57 -8.289 -11.117 1 97.94 80 TYR B N 1
ATOM 1403 C CA . TYR B 1 80 ? -11.641 -9.211 -10.758 1 97.94 80 TYR B CA 1
ATOM 1404 C C . TYR B 1 80 ? -11.953 -10.164 -11.906 1 97.94 80 TYR B C 1
ATOM 1406 O O . TYR B 1 80 ? -12.656 -11.156 -11.734 1 97.94 80 TYR B O 1
ATOM 1414 N N . MET B 1 81 ? -11.406 -9.922 -13.078 1 97 81 MET B N 1
ATOM 1415 C CA . MET B 1 81 ? -11.625 -10.781 -14.234 1 97 81 MET B CA 1
ATOM 1416 C C . MET B 1 81 ? -10.555 -11.867 -14.312 1 97 81 MET B C 1
ATOM 1418 O O . MET B 1 81 ? -10.656 -12.789 -15.125 1 97 81 MET B O 1
ATOM 1422 N N . ASP B 1 82 ? -9.508 -11.758 -13.508 1 97.19 82 ASP B N 1
ATOM 1423 C CA . ASP B 1 82 ? -8.477 -12.789 -13.477 1 97.19 82 ASP B CA 1
ATOM 1424 C C . ASP B 1 82 ? -9.07 -14.148 -13.086 1 97.19 82 ASP B C 1
ATOM 1426 O O . ASP B 1 82 ? -9.844 -14.242 -12.133 1 97.19 82 ASP B O 1
ATOM 1430 N N . GLY B 1 83 ? -8.656 -15.156 -13.828 1 96.69 83 GLY B N 1
ATOM 1431 C CA . GLY B 1 83 ? -9.148 -16.5 -13.547 1 96.69 83 GLY B CA 1
ATOM 1432 C C . GLY B 1 83 ? -8.906 -16.938 -12.117 1 96.69 83 GLY B C 1
ATOM 1433 O O . GLY B 1 83 ? -9.781 -17.531 -11.492 1 96.69 83 GLY B O 1
ATOM 1434 N N . VAL B 1 84 ? -7.707 -16.656 -11.617 1 97.06 84 VAL B N 1
ATOM 1435 C CA . VAL B 1 84 ? -7.352 -17.078 -10.273 1 97.06 84 VAL B CA 1
ATOM 1436 C C . VAL B 1 84 ? -8.234 -16.375 -9.25 1 97.06 84 VAL B C 1
ATOM 1438 O O . VAL B 1 84 ? -8.625 -16.953 -8.242 1 97.06 84 VAL B O 1
ATOM 1441 N N . ILE B 1 85 ? -8.641 -15.094 -9.438 1 98.44 85 ILE B N 1
ATOM 1442 C CA . ILE B 1 85 ? -9.5 -14.32 -8.547 1 98.44 85 ILE B CA 1
ATOM 1443 C C . ILE B 1 85 ? -10.922 -14.867 -8.602 1 98.44 85 ILE B C 1
ATOM 1445 O O . ILE B 1 85 ? -11.586 -15.008 -7.57 1 98.44 85 ILE B O 1
ATOM 1449 N N . GLN B 1 86 ? -11.344 -15.195 -9.836 1 98.06 86 GLN B N 1
ATOM 1450 C CA . GLN B 1 86 ? -12.656 -15.812 -9.992 1 98.06 86 GLN B CA 1
ATOM 1451 C C . GLN B 1 86 ? -12.734 -17.141 -9.234 1 98.06 86 GLN B C 1
ATOM 1453 O O . GLN B 1 86 ? -13.734 -17.406 -8.562 1 98.06 86 GLN B O 1
ATOM 1458 N N . LYS B 1 87 ? -11.742 -17.859 -9.367 1 98 87 LYS B N 1
ATOM 1459 C CA . LYS B 1 87 ? -11.688 -19.156 -8.695 1 98 87 LYS B CA 1
ATOM 1460 C C . LYS B 1 87 ? -11.766 -18.984 -7.176 1 98 87 LYS B C 1
ATOM 1462 O O . LYS B 1 87 ? -12.578 -19.641 -6.516 1 98 87 LYS B O 1
ATOM 1467 N N . ILE B 1 88 ? -10.984 -18.125 -6.617 1 98.19 88 ILE B N 1
ATOM 1468 C CA . ILE B 1 88 ? -10.93 -17.891 -5.176 1 98.19 88 ILE B CA 1
ATOM 1469 C C . ILE B 1 88 ? -12.266 -17.359 -4.688 1 98.19 88 ILE B C 1
ATOM 1471 O O . ILE B 1 88 ? -12.758 -17.75 -3.627 1 98.19 88 ILE B O 1
ATOM 1475 N N . ALA B 1 89 ? -12.852 -16.438 -5.43 1 97.88 89 ALA B N 1
ATOM 1476 C CA . ALA B 1 89 ? -14.1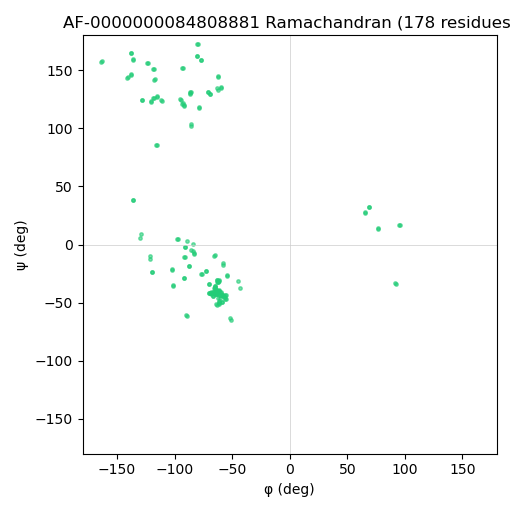33 -15.836 -5.059 1 97.88 89 ALA B CA 1
ATOM 1477 C C . ALA B 1 89 ? -15.242 -16.875 -5.031 1 97.88 89 ALA B C 1
ATOM 1479 O O . ALA B 1 89 ? -16.219 -16.734 -4.289 1 97.88 89 ALA B O 1
ATOM 1480 N N . GLY B 1 90 ? -15.172 -17.891 -5.824 1 96.31 90 GLY B N 1
ATOM 1481 C CA . GLY B 1 90 ? -16.188 -18.922 -5.957 1 96.31 90 GLY B CA 1
ATOM 1482 C C . GLY B 1 90 ? -16.078 -20.016 -4.902 1 96.31 90 GLY B C 1
ATOM 1483 O O . GLY B 1 90 ? -16.953 -20.875 -4.805 1 96.31 90 GLY B O 1
ATOM 1484 N N . GLU B 1 91 ? -15.125 -20.031 -4.164 1 91.5 91 GLU B N 1
ATOM 1485 C CA . GLU B 1 91 ? -14.953 -21 -3.088 1 91.5 91 GLU B CA 1
ATOM 1486 C C . GLU B 1 91 ? -15.844 -20.672 -1.896 1 91.5 91 GLU B C 1
ATOM 1488 O O . GLU B 1 91 ? -16.156 -19.5 -1.646 1 91.5 91 GLU B O 1
#

Sequence (182 aa):
MTARRLVENCVLTNQTAVVDEMLNKNLLPEEYIYPFLGDVMEWWLIDSWLAERLKREGEVIIDEYGCYWWGRLASGQAIYMDGVIQKIAGEMTARRLVENCVLTNQTAVVDEMLNKNLLPEEYIYPFLGDVMEWWLIDSWLAERLKREGEVIIDEYGCYWWGRLASGQAIYMDGVIQKIAGE

Organism: NCBI:txid717959

pLDDT: mean 92.07, std 10.53, range [54.16, 98.81]

Secondary structure (DSSP, 8-state):
--HHHHHHHHEEEE-HHHHHHHHHTT-S-GGGTTTTGGG--EEEEE-HHHHHHHHHTT-EEEEETTEEEEEES--SS-GGG-HHHHHHHT-/--HHHHHHHHEEEE-HHHHHHHHHTT-S-GGGTTTTTTT--EEEEE-HHHHHHHHHTT-EEEEETTEEEEEES--SS-GGGSHHHHHHHT-

Foldseek 3Di:
DALVVQCVPWWDDWDFVVVVVCVVVVVFDCVLCVVPVVQFDTKTWTHPVVQVLCVVVPFRWGCPPNTIITRDRDDDDDPSPDPSSRVVRVD/DALVVQCVPWWDAWDFVVVVVCVVVVVFDCVLCVVPVVQFDTKTWTHPVVQVQCVVVPFRWGCPPNTIITRHRDDDDDPSPDPSSRVVRVD

Radius of gyration: 17.12 Å; Cα contacts (8 Å, |Δi|>4): 284; chains: 2; bounding box: 37×43×39 Å